Protein AF-A0A968TUA2-F1 (afdb_monomer_lite)

Sequence (88 aa):
MKSTKKSKKIEYGNVEAPEGFDDPKNHKVRVTMWLDGDLLAELRKRAGEVGAGYQTYTQKLLRDAVFESDSLAKRLERVEKALKIKIG

Structure (mmCIF, N/CA/C/O backbone):
data_AF-A0A968TUA2-F1
#
_entry.id   AF-A0A968TUA2-F1
#
loop_
_atom_site.group_PDB
_atom_site.id
_atom_site.type_symbol
_at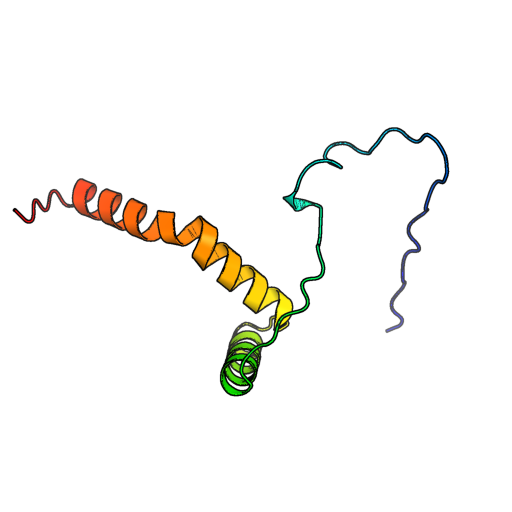om_site.label_atom_id
_atom_site.label_alt_id
_atom_site.label_comp_id
_atom_site.label_asym_id
_atom_site.label_entity_id
_atom_site.label_seq_id
_atom_site.pdbx_PDB_ins_code
_atom_site.Cartn_x
_atom_site.Cartn_y
_atom_site.Cartn_z
_atom_site.occupancy
_atom_site.B_iso_or_equiv
_atom_site.auth_seq_id
_atom_site.auth_comp_id
_atom_site.auth_asym_id
_atom_site.auth_atom_id
_atom_site.pdbx_PDB_model_num
ATOM 1 N N . MET A 1 1 ? -3.331 18.973 -24.439 1.00 44.47 1 MET A N 1
ATOM 2 C CA . MET A 1 1 ? -2.314 19.595 -23.555 1.00 44.47 1 MET A CA 1
ATOM 3 C C . MET A 1 1 ? -1.029 18.776 -23.637 1.00 44.47 1 MET A C 1
ATOM 5 O O . MET A 1 1 ? -1.082 17.584 -23.367 1.00 44.47 1 MET A O 1
ATOM 9 N N . LYS A 1 2 ? 0.095 19.357 -24.085 1.00 42.56 2 LYS A N 1
ATOM 10 C CA . LYS A 1 2 ? 1.392 18.654 -24.153 1.00 42.56 2 LYS A CA 1
ATOM 11 C C . LYS A 1 2 ? 2.072 18.727 -22.780 1.00 42.56 2 LYS A C 1
ATOM 13 O O . LYS A 1 2 ? 2.312 19.819 -22.280 1.00 42.56 2 LYS A O 1
ATOM 18 N N . SER A 1 3 ? 2.345 17.573 -22.171 1.00 48.00 3 SER A N 1
ATOM 19 C CA . SER A 1 3 ? 3.103 17.458 -20.919 1.00 48.00 3 SER A CA 1
ATOM 20 C C . SER A 1 3 ? 4.558 17.878 -21.154 1.00 48.00 3 SER A C 1
ATOM 22 O O . SER A 1 3 ? 5.270 17.260 -21.944 1.00 48.00 3 SER A O 1
ATOM 24 N N . THR A 1 4 ? 5.008 18.941 -20.489 1.00 51.84 4 THR A N 1
ATOM 25 C CA . THR A 1 4 ? 6.409 19.373 -20.470 1.00 51.84 4 THR A CA 1
ATOM 26 C C . THR A 1 4 ? 7.189 18.508 -19.482 1.00 51.84 4 THR A C 1
ATOM 28 O O . THR A 1 4 ? 7.253 18.774 -18.282 1.00 51.84 4 THR A O 1
ATOM 31 N N . LYS A 1 5 ? 7.789 17.422 -19.978 1.00 55.34 5 LYS A N 1
ATOM 32 C CA . LYS A 1 5 ? 8.653 16.551 -19.172 1.00 55.34 5 LYS A CA 1
ATOM 33 C C . LYS A 1 5 ? 9.983 17.268 -18.910 1.00 55.34 5 LYS A C 1
ATOM 35 O O . LYS A 1 5 ? 10.876 17.253 -19.750 1.00 55.34 5 LYS A O 1
ATOM 40 N N . LYS A 1 6 ? 10.099 17.926 -17.752 1.00 54.34 6 LYS A N 1
ATOM 41 C CA . LYS A 1 6 ? 11.336 18.570 -17.280 1.00 54.34 6 LYS A CA 1
ATOM 42 C C . LYS A 1 6 ? 12.413 17.485 -17.124 1.00 54.34 6 LYS A C 1
ATOM 44 O O . LYS A 1 6 ? 12.297 16.618 -16.258 1.00 54.34 6 LYS A O 1
ATOM 49 N N . SER A 1 7 ? 13.415 17.474 -18.000 1.00 60.06 7 SER A N 1
ATOM 50 C CA . SER A 1 7 ? 14.545 16.546 -17.917 1.00 60.06 7 SER A CA 1
ATOM 51 C C . SER A 1 7 ? 15.329 16.840 -16.640 1.00 60.06 7 SER A C 1
ATOM 53 O O . SER A 1 7 ? 15.828 17.953 -16.466 1.00 60.06 7 SER A O 1
ATOM 55 N N . LYS A 1 8 ? 15.414 15.871 -15.721 1.00 64.19 8 LYS A N 1
ATOM 56 C CA . LYS A 1 8 ? 16.287 15.989 -14.548 1.00 64.19 8 LYS A CA 1
ATOM 57 C C . LYS A 1 8 ? 17.728 16.106 -15.045 1.00 64.19 8 LYS A C 1
ATOM 59 O O . LYS A 1 8 ? 18.162 15.270 -15.833 1.00 64.19 8 LYS A O 1
ATOM 64 N N . LYS A 1 9 ? 18.437 17.150 -14.615 1.00 66.56 9 LYS A N 1
ATOM 65 C CA . LYS A 1 9 ? 19.868 17.320 -14.876 1.00 66.56 9 LYS A CA 1
ATOM 66 C C . LYS A 1 9 ? 20.594 16.264 -14.040 1.00 66.56 9 LYS A C 1
ATOM 68 O O . LYS A 1 9 ? 20.569 16.342 -12.817 1.00 66.56 9 LYS A O 1
ATOM 73 N N . ILE A 1 10 ? 21.102 15.222 -14.693 1.00 69.88 10 ILE A N 1
ATOM 74 C CA . ILE A 1 10 ? 21.883 14.170 -14.039 1.00 69.88 10 ILE A CA 1
ATOM 75 C C . ILE A 1 10 ? 23.335 14.632 -14.101 1.00 69.88 10 ILE A C 1
ATOM 77 O O . ILE A 1 10 ? 23.889 14.770 -15.190 1.00 69.88 10 ILE A O 1
ATOM 81 N N . GLU A 1 11 ? 23.913 14.946 -12.948 1.00 68.88 11 GLU A N 1
ATOM 82 C CA . GLU A 1 11 ? 25.324 15.306 -12.830 1.00 68.88 11 GLU A CA 1
ATOM 83 C C . GLU A 1 11 ? 26.113 14.026 -12.527 1.00 68.88 11 GLU A C 1
ATOM 85 O O . GLU A 1 11 ? 25.757 13.268 -11.627 1.00 68.88 11 GLU A O 1
ATOM 90 N N . TYR A 1 12 ? 27.130 13.739 -13.342 1.00 62.78 12 TYR A N 1
ATOM 91 C CA . TYR A 1 12 ? 27.966 12.542 -13.231 1.00 62.78 12 TYR A CA 1
ATOM 92 C C . TYR A 1 12 ? 29.328 12.931 -12.630 1.00 62.78 12 TYR A C 1
ATOM 94 O O . TYR A 1 12 ? 29.950 13.877 -13.110 1.00 62.78 12 TYR A O 1
ATOM 102 N N . GLY A 1 13 ? 29.795 12.215 -11.600 1.00 72.69 13 GLY A N 1
ATOM 103 C CA . GLY A 1 13 ? 31.070 12.467 -10.903 1.00 72.69 13 GLY A CA 1
ATOM 104 C C . GLY A 1 13 ? 31.010 12.126 -9.404 1.00 72.69 13 GLY A C 1
ATOM 105 O O . GLY A 1 13 ? 30.004 11.591 -8.944 1.00 72.69 13 GLY A O 1
ATOM 106 N N . ASN A 1 14 ? 32.061 12.461 -8.638 1.00 55.94 14 ASN A N 1
ATOM 107 C CA . ASN A 1 14 ? 32.042 12.464 -7.163 1.00 55.94 14 ASN A CA 1
ATOM 108 C C . ASN A 1 14 ? 31.252 13.685 -6.669 1.00 55.94 14 ASN A C 1
ATOM 110 O O . ASN A 1 14 ? 31.826 14.672 -6.215 1.00 55.94 14 ASN A O 1
ATOM 114 N N . VAL A 1 15 ? 29.937 13.650 -6.853 1.00 65.56 15 VAL A N 1
ATOM 115 C CA . VAL A 1 15 ? 29.026 14.674 -6.341 1.00 65.56 15 VAL A CA 1
ATOM 116 C C . VAL A 1 15 ? 28.659 14.285 -4.913 1.00 65.56 15 VAL A C 1
ATOM 118 O O . VAL A 1 15 ? 28.335 13.122 -4.664 1.00 65.56 15 VAL A O 1
ATOM 121 N N . GLU A 1 16 ? 28.728 15.232 -3.977 1.00 63.53 16 GLU A N 1
ATOM 122 C CA . GLU A 1 16 ? 28.247 15.009 -2.612 1.00 63.53 16 GLU A CA 1
ATOM 123 C C . GLU A 1 16 ? 26.783 14.565 -2.660 1.00 63.53 16 GLU A C 1
ATOM 125 O O . GLU A 1 16 ? 25.956 15.160 -3.361 1.00 63.53 16 GLU A O 1
ATOM 130 N N . ALA A 1 17 ? 26.477 13.465 -1.967 1.00 63.44 17 ALA A N 1
ATOM 131 C CA . ALA A 1 17 ? 25.129 12.929 -1.952 1.00 63.44 17 ALA A CA 1
ATOM 132 C C . ALA A 1 17 ? 24.181 14.009 -1.399 1.00 63.44 17 ALA A C 1
ATOM 134 O O . ALA A 1 17 ? 24.466 14.583 -0.346 1.00 63.44 17 ALA A O 1
ATOM 135 N N . PRO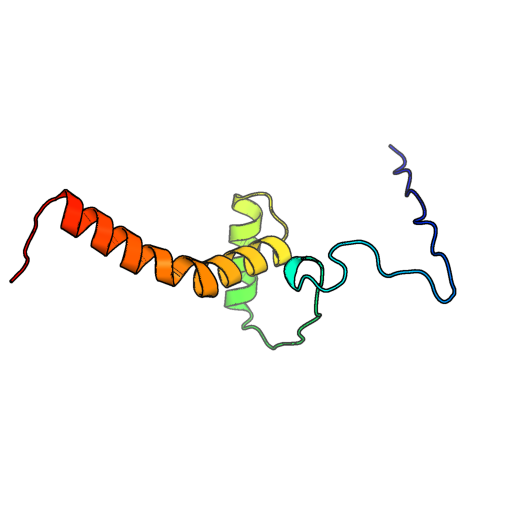 A 1 18 ? 23.074 14.321 -2.097 1.00 68.69 18 PRO A N 1
ATOM 136 C CA . PRO A 1 18 ? 22.133 15.325 -1.626 1.00 68.69 18 PRO A CA 1
ATOM 137 C C . PRO A 1 18 ? 21.606 14.951 -0.238 1.00 68.69 18 PRO A C 1
ATOM 139 O O . PRO A 1 18 ? 21.447 13.774 0.086 1.00 68.69 18 PRO A O 1
ATOM 142 N N . GLU A 1 19 ? 21.328 15.961 0.581 1.00 64.56 19 GLU A N 1
ATOM 143 C CA . GLU A 1 19 ? 20.893 15.780 1.965 1.00 64.56 19 GLU A CA 1
ATOM 144 C C . GLU A 1 19 ? 19.674 14.835 2.043 1.00 64.56 19 GLU A C 1
ATOM 146 O O . GLU A 1 19 ? 18.670 15.026 1.350 1.00 64.56 19 GLU A O 1
ATOM 151 N N . GLY A 1 20 ? 19.777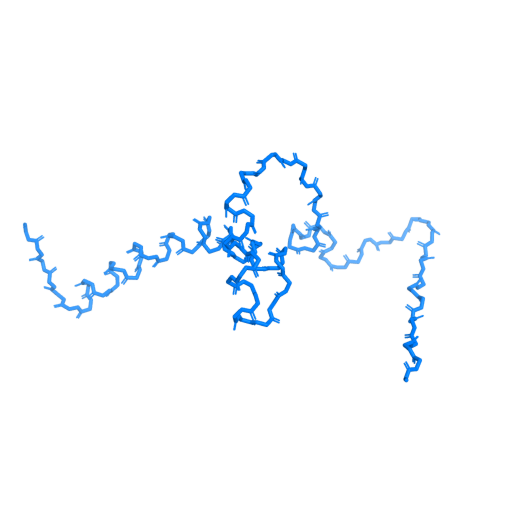 13.764 2.839 1.00 61.47 20 GLY A N 1
ATOM 152 C CA . GLY A 1 20 ? 18.738 12.731 2.945 1.00 61.47 20 GLY A CA 1
ATOM 153 C C . GLY A 1 20 ? 18.751 11.662 1.844 1.00 61.47 20 GLY A C 1
ATOM 154 O O . GLY A 1 20 ? 17.792 10.890 1.749 1.00 61.47 20 GLY A O 1
ATOM 155 N N . PHE A 1 21 ? 19.812 11.575 1.029 1.00 61.84 21 PHE A N 1
ATOM 156 C CA . PHE A 1 21 ? 20.006 10.475 0.076 1.00 61.84 21 PHE A CA 1
ATOM 157 C C . PHE A 1 21 ? 19.976 9.107 0.762 1.00 61.84 21 PHE A C 1
ATOM 159 O O . PHE A 1 21 ? 19.443 8.171 0.185 1.00 61.84 21 PHE A O 1
ATOM 166 N N . ASP A 1 22 ? 20.453 8.992 2.001 1.00 63.50 22 ASP A N 1
ATOM 167 C CA . ASP A 1 22 ? 20.435 7.734 2.756 1.00 63.50 22 ASP A CA 1
ATOM 168 C C . ASP A 1 22 ? 19.106 7.451 3.482 1.00 63.50 22 ASP A C 1
ATOM 170 O O . ASP A 1 22 ? 18.959 6.389 4.086 1.00 63.50 22 ASP A O 1
ATOM 174 N N . ASP A 1 23 ? 18.108 8.348 3.430 1.00 71.62 23 ASP A N 1
ATOM 175 C CA . ASP A 1 23 ? 16.813 8.092 4.074 1.00 71.62 23 ASP A CA 1
ATOM 176 C C . ASP A 1 23 ? 16.055 6.986 3.304 1.00 71.62 23 ASP A C 1
ATOM 178 O O . ASP A 1 23 ? 15.700 7.176 2.132 1.00 71.62 23 ASP A O 1
ATOM 182 N N . PRO A 1 24 ? 15.722 5.842 3.939 1.00 69.38 24 PRO A N 1
ATOM 183 C CA . PRO A 1 24 ? 14.977 4.749 3.311 1.00 69.38 24 PRO A CA 1
ATOM 184 C C . PRO A 1 24 ? 13.628 5.176 2.715 1.00 69.38 24 PRO A C 1
ATOM 186 O O . PRO A 1 24 ? 13.092 4.498 1.839 1.00 69.38 24 PRO A O 1
ATOM 189 N N . LYS A 1 25 ? 13.056 6.299 3.169 1.00 68.38 25 LYS A N 1
ATOM 190 C CA . LYS A 1 25 ? 11.804 6.861 2.638 1.00 68.38 25 LYS A CA 1
ATOM 191 C C . LYS A 1 25 ? 11.952 7.429 1.227 1.00 68.38 25 LYS A C 1
ATOM 193 O O . LYS A 1 25 ? 10.949 7.513 0.516 1.00 68.38 25 LYS A O 1
ATOM 198 N N . ASN A 1 26 ? 13.171 7.772 0.819 1.00 69.81 26 ASN A N 1
ATOM 199 C CA . ASN A 1 26 ? 13.474 8.336 -0.494 1.00 69.81 26 ASN A CA 1
ATOM 200 C C . ASN A 1 26 ? 13.782 7.263 -1.552 1.00 69.81 26 ASN A C 1
ATOM 202 O O . ASN A 1 26 ? 13.860 7.574 -2.743 1.00 69.81 26 ASN A O 1
ATOM 206 N N . HIS A 1 27 ? 13.859 5.990 -1.147 1.00 75.56 27 HIS A N 1
ATOM 207 C CA . HIS A 1 27 ? 14.153 4.861 -2.028 1.00 75.56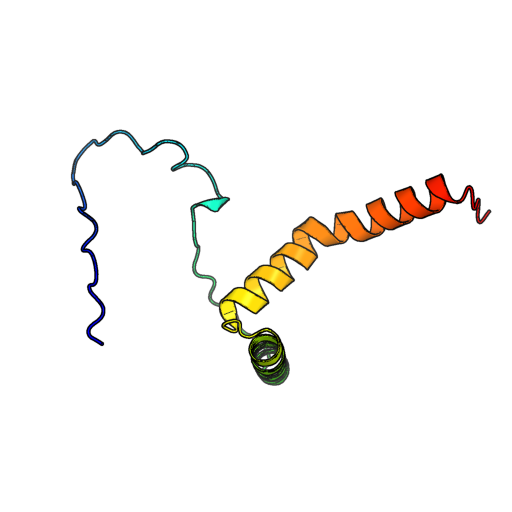 27 HIS A CA 1
ATOM 208 C C . HIS A 1 27 ? 12.906 4.047 -2.368 1.00 75.56 27 HIS A C 1
ATOM 210 O O . HIS A 1 27 ? 12.065 3.747 -1.521 1.00 75.56 27 HIS A O 1
ATOM 216 N N . LYS A 1 28 ? 12.791 3.640 -3.637 1.00 79.31 28 LYS A N 1
ATOM 217 C CA . LYS A 1 28 ? 11.780 2.677 -4.093 1.00 79.31 28 LYS A CA 1
ATOM 218 C C . LYS A 1 28 ? 12.472 1.418 -4.588 1.00 79.31 28 LYS A C 1
ATOM 220 O O . LYS A 1 28 ? 13.209 1.464 -5.568 1.00 79.31 28 LYS A O 1
ATOM 225 N N . VAL A 1 29 ? 12.176 0.292 -3.948 1.00 85.19 29 VAL A N 1
ATOM 226 C CA . VAL A 1 29 ? 12.663 -1.028 -4.359 1.00 85.19 29 VAL A CA 1
ATOM 227 C C . VAL A 1 29 ? 11.566 -1.744 -5.140 1.00 85.19 29 VAL A C 1
ATOM 229 O O . VAL A 1 29 ? 10.394 -1.706 -4.763 1.00 85.19 29 VAL A O 1
ATOM 232 N N . ARG A 1 30 ? 11.934 -2.389 -6.252 1.00 86.62 30 ARG A N 1
ATOM 233 C CA . ARG A 1 30 ? 11.018 -3.249 -7.004 1.00 86.62 30 ARG A CA 1
ATOM 234 C C . ARG A 1 30 ? 11.021 -4.635 -6.371 1.00 86.62 30 ARG A C 1
ATOM 236 O O . ARG A 1 30 ? 12.048 -5.303 -6.369 1.00 86.62 30 ARG A O 1
ATOM 243 N N . VAL A 1 31 ? 9.865 -5.059 -5.882 1.00 86.00 31 VAL A N 1
ATOM 244 C CA . VAL A 1 31 ? 9.647 -6.412 -5.367 1.00 86.00 31 VAL A CA 1
ATOM 245 C C . VAL A 1 31 ? 8.819 -7.175 -6.394 1.00 86.00 31 VAL A C 1
ATOM 247 O O . VAL A 1 31 ? 7.725 -6.740 -6.752 1.00 86.00 31 VAL A O 1
ATOM 250 N N . THR A 1 32 ? 9.353 -8.289 -6.890 1.00 93.31 32 THR A N 1
ATOM 251 C CA . THR A 1 32 ? 8.613 -9.221 -7.748 1.00 93.31 32 THR A CA 1
ATOM 252 C C . THR A 1 32 ? 8.043 -10.313 -6.856 1.00 93.31 32 THR A C 1
ATOM 254 O O . THR A 1 32 ? 8.800 -11.074 -6.262 1.00 93.31 32 THR A O 1
ATOM 257 N N . MET A 1 33 ? 6.719 -10.380 -6.746 1.00 90.44 33 MET A N 1
ATOM 258 C CA . MET A 1 33 ? 6.023 -11.387 -5.946 1.00 90.44 33 MET A CA 1
ATOM 259 C C . MET A 1 33 ? 4.791 -11.897 -6.686 1.00 90.44 33 MET A C 1
ATOM 261 O O . MET A 1 33 ? 4.213 -11.180 -7.506 1.00 90.44 33 MET A O 1
ATOM 265 N N . TRP A 1 34 ? 4.391 -13.125 -6.373 1.00 93.12 34 TRP A N 1
ATOM 266 C CA . TRP A 1 34 ? 3.114 -13.671 -6.811 1.00 93.12 34 TRP A CA 1
ATOM 267 C C . TRP A 1 34 ? 2.002 -13.116 -5.921 1.00 93.12 34 TRP A C 1
ATOM 269 O O . TRP A 1 34 ? 2.142 -13.068 -4.700 1.00 93.12 34 TRP A O 1
ATOM 279 N N . LEU A 1 35 ? 0.925 -12.656 -6.550 1.00 90.88 35 LEU A N 1
ATOM 280 C CA . LEU A 1 35 ? -0.303 -12.223 -5.893 1.00 90.88 35 LEU A CA 1
ATOM 281 C C . LEU A 1 35 ? -1.446 -13.023 -6.494 1.00 90.88 35 LEU A C 1
ATOM 283 O O . LEU A 1 35 ? -1.499 -13.184 -7.718 1.00 90.88 35 LEU A O 1
ATOM 287 N N . ASP A 1 36 ? -2.358 -13.471 -5.642 1.00 96.56 36 ASP A N 1
ATOM 288 C CA . ASP A 1 36 ? -3.557 -14.158 -6.096 1.00 96.56 36 ASP A CA 1
ATOM 289 C C . ASP A 1 36 ? -4.420 -13.223 -6.959 1.00 96.56 36 ASP A C 1
ATOM 291 O O . ASP A 1 36 ? -4.442 -11.994 -6.793 1.00 96.56 36 ASP A O 1
ATOM 295 N N . GLY A 1 37 ? -5.089 -13.806 -7.955 1.00 95.69 37 GLY A N 1
ATOM 296 C CA . GLY A 1 37 ? -5.821 -13.039 -8.966 1.00 95.69 37 GLY A CA 1
ATOM 297 C C . GLY A 1 37 ? -7.025 -12.286 -8.396 1.00 95.69 37 GLY A C 1
ATOM 298 O O . GLY A 1 37 ? -7.305 -11.161 -8.815 1.00 95.69 37 GLY A O 1
ATOM 299 N N . ASP A 1 38 ? -7.705 -12.881 -7.419 1.00 96.62 38 ASP A N 1
ATOM 300 C CA . ASP A 1 38 ? -8.821 -12.290 -6.680 1.00 96.62 38 ASP A CA 1
ATOM 301 C C . ASP A 1 38 ? -8.363 -11.107 -5.813 1.00 96.62 38 ASP A C 1
ATOM 303 O O . ASP A 1 38 ? -8.962 -10.030 -5.866 1.00 96.62 38 ASP A O 1
ATOM 307 N N . LEU A 1 39 ? -7.238 -11.253 -5.110 1.00 94.19 39 LEU A N 1
ATOM 308 C CA . LEU A 1 39 ? -6.622 -10.185 -4.332 1.00 94.19 39 LEU A CA 1
ATOM 309 C C . LEU A 1 39 ? -6.250 -8.994 -5.224 1.00 94.19 39 LEU A C 1
ATOM 311 O O . LEU A 1 39 ? -6.531 -7.842 -4.884 1.00 94.19 39 LEU A O 1
ATOM 315 N N . LEU A 1 40 ? -5.649 -9.248 -6.390 1.00 93.88 40 LEU A N 1
ATOM 316 C CA . LEU A 1 40 ? -5.309 -8.185 -7.337 1.00 93.88 40 LEU A CA 1
ATOM 317 C C . LEU A 1 40 ? -6.559 -7.467 -7.869 1.00 93.88 40 LEU A C 1
ATOM 319 O O . LEU A 1 40 ? -6.540 -6.241 -8.026 1.00 93.88 40 LEU A O 1
ATOM 323 N N . ALA A 1 41 ? -7.630 -8.209 -8.156 1.00 95.50 41 ALA A N 1
ATOM 324 C CA . ALA A 1 41 ? -8.894 -7.639 -8.612 1.00 95.50 41 ALA A CA 1
ATOM 325 C C . ALA A 1 41 ? -9.510 -6.719 -7.546 1.00 95.50 41 ALA A C 1
ATOM 327 O O . ALA A 1 41 ? -9.875 -5.580 -7.850 1.00 95.50 41 ALA A O 1
ATOM 328 N N . GLU A 1 42 ? -9.538 -7.166 -6.291 1.00 95.31 42 GLU A N 1
ATOM 329 C CA . GLU A 1 42 ? -10.077 -6.393 -5.172 1.00 95.31 42 GLU A CA 1
ATOM 330 C C . GLU A 1 42 ? -9.246 -5.131 -4.892 1.00 95.31 42 GLU A C 1
ATOM 332 O O . GLU A 1 42 ? -9.796 -4.039 -4.732 1.00 95.31 42 GLU A O 1
ATOM 337 N N . LEU A 1 43 ? -7.912 -5.234 -4.919 1.00 94.06 43 LEU A N 1
ATOM 338 C CA . LEU A 1 43 ? -7.022 -4.079 -4.757 1.00 94.06 43 LEU A CA 1
ATOM 339 C C . LEU A 1 43 ? -7.247 -3.025 -5.847 1.00 94.06 43 LEU A C 1
ATOM 341 O O . LEU A 1 43 ? -7.239 -1.831 -5.553 1.00 94.06 43 LEU A O 1
ATOM 345 N N . ARG A 1 44 ? -7.464 -3.442 -7.100 1.00 94.06 44 ARG A N 1
ATOM 346 C CA . ARG A 1 44 ? -7.765 -2.518 -8.207 1.00 94.06 44 ARG A CA 1
ATOM 347 C C . ARG A 1 44 ? -9.109 -1.830 -8.027 1.00 94.06 44 ARG A C 1
ATOM 349 O O . ARG A 1 44 ? -9.191 -0.624 -8.248 1.00 94.06 44 ARG A O 1
ATOM 356 N N . LYS A 1 45 ? -10.134 -2.580 -7.619 1.00 95.75 45 LYS A N 1
ATOM 357 C CA . LYS A 1 45 ? -11.470 -2.043 -7.355 1.00 95.75 45 LYS A CA 1
ATOM 358 C C . LYS A 1 45 ? -11.417 -0.970 -6.267 1.00 95.75 45 LYS A C 1
ATOM 360 O O . LYS A 1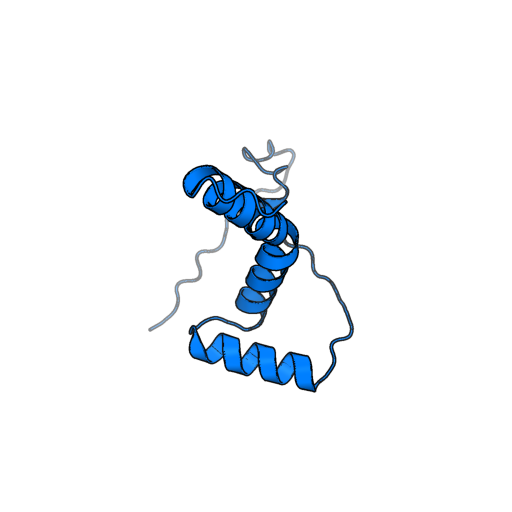 45 ? -11.786 0.173 -6.528 1.00 95.75 45 LYS A O 1
ATOM 365 N N . ARG A 1 46 ? -10.863 -1.304 -5.097 1.00 93.69 46 ARG A N 1
ATOM 366 C CA . ARG A 1 46 ? -10.737 -0.366 -3.969 1.00 93.69 46 ARG A CA 1
ATOM 367 C C . ARG A 1 46 ? -9.879 0.841 -4.314 1.00 93.69 46 ARG A C 1
ATOM 369 O O . ARG A 1 46 ? -10.223 1.955 -3.947 1.00 93.69 46 ARG A O 1
ATOM 376 N N . ALA A 1 47 ? -8.788 0.647 -5.054 1.00 93.94 47 ALA A N 1
ATOM 377 C CA . ALA A 1 47 ? -7.965 1.760 -5.515 1.00 93.94 47 ALA A CA 1
ATOM 378 C C . ALA A 1 47 ? -8.757 2.730 -6.412 1.00 93.94 47 ALA A C 1
ATOM 380 O O . ALA A 1 47 ? -8.609 3.943 -6.272 1.00 93.94 47 ALA A O 1
ATOM 381 N N . GLY A 1 48 ? -9.638 2.205 -7.271 1.00 92.44 48 GLY A N 1
ATOM 382 C CA . GLY A 1 48 ? -10.553 3.004 -8.086 1.00 92.44 48 GLY A CA 1
ATOM 383 C C . GLY A 1 48 ? -11.530 3.839 -7.255 1.00 92.44 48 GLY A C 1
ATOM 384 O O . GLY A 1 48 ? -11.725 5.013 -7.557 1.00 92.44 48 GLY A O 1
ATOM 385 N N . GLU A 1 49 ? -12.077 3.278 -6.175 1.00 93.38 49 GLU A N 1
ATOM 386 C CA . GLU A 1 49 ? -13.011 3.974 -5.274 1.00 93.38 49 GLU A CA 1
ATOM 387 C C . GLU A 1 49 ? -12.372 5.191 -4.582 1.00 93.38 49 GLU A C 1
ATOM 389 O O . GLU A 1 49 ? -13.027 6.216 -4.407 1.00 93.38 49 GLU A O 1
ATOM 394 N N . VAL A 1 50 ? -11.080 5.117 -4.240 1.00 90.38 50 VAL A N 1
ATOM 395 C CA . VAL A 1 50 ? -10.322 6.244 -3.656 1.00 90.38 50 VAL A CA 1
ATOM 396 C C . VAL A 1 50 ? -9.566 7.090 -4.688 1.00 90.38 50 VAL A C 1
ATOM 398 O O . VAL A 1 50 ? -8.788 7.966 -4.310 1.00 90.38 50 VAL A O 1
ATOM 401 N N . GLY A 1 51 ? -9.764 6.850 -5.988 1.00 90.25 51 GLY A N 1
ATOM 402 C CA . GLY A 1 51 ? -9.107 7.614 -7.054 1.00 90.25 51 GLY A CA 1
ATOM 403 C C . GLY A 1 51 ? -7.579 7.469 -7.079 1.00 90.25 51 GLY A C 1
ATOM 404 O O . GLY A 1 51 ? -6.876 8.370 -7.539 1.00 90.25 51 GLY A O 1
ATOM 405 N N . ALA A 1 52 ? -7.046 6.354 -6.575 1.00 89.25 52 ALA A N 1
ATOM 406 C CA . ALA A 1 52 ? -5.616 6.072 -6.515 1.00 89.25 52 ALA A CA 1
ATOM 407 C C . ALA A 1 52 ? -5.217 4.959 -7.497 1.00 89.25 52 ALA A C 1
ATOM 409 O O . ALA A 1 52 ? -5.998 4.074 -7.836 1.00 89.25 52 ALA A O 1
ATOM 410 N N . GLY A 1 53 ? -3.956 4.955 -7.937 1.00 91.31 53 GLY A N 1
ATOM 411 C CA . GLY A 1 53 ? -3.405 3.807 -8.661 1.00 91.31 53 GLY A CA 1
ATOM 412 C C . GLY A 1 53 ? -3.257 2.595 -7.736 1.00 91.31 53 GLY A C 1
ATOM 413 O O . GLY A 1 53 ? -2.883 2.760 -6.573 1.00 91.31 53 GLY A O 1
ATOM 414 N N . TYR A 1 54 ? -3.482 1.379 -8.252 1.00 91.19 54 TYR A N 1
ATOM 415 C CA . TYR A 1 54 ? -3.447 0.155 -7.435 1.00 91.19 54 TYR A CA 1
ATOM 416 C C . TYR A 1 54 ? -2.135 0.006 -6.648 1.00 91.19 54 TYR A C 1
ATOM 418 O O . TYR A 1 54 ? -2.171 -0.320 -5.473 1.00 91.19 54 TYR A O 1
ATOM 426 N N . GLN A 1 55 ? -0.982 0.337 -7.245 1.00 89.69 55 GLN A N 1
ATOM 427 C CA . GLN A 1 55 ? 0.317 0.259 -6.561 1.00 89.69 55 GLN A CA 1
ATOM 428 C C . GLN A 1 55 ? 0.418 1.229 -5.381 1.00 89.69 55 GLN A C 1
ATOM 430 O O . GLN A 1 55 ? 0.912 0.856 -4.321 1.00 89.69 55 GLN A O 1
ATOM 435 N N . THR A 1 56 ? -0.059 2.465 -5.552 1.00 91.25 56 THR A N 1
ATOM 436 C CA . THR A 1 56 ? -0.082 3.473 -4.484 1.00 91.25 56 THR A CA 1
ATOM 437 C C . THR A 1 56 ? -1.001 3.026 -3.354 1.00 91.25 56 THR A C 1
ATOM 439 O O . THR A 1 56 ? -0.635 3.127 -2.185 1.00 91.25 56 THR A O 1
ATOM 442 N N . TYR A 1 57 ? -2.170 2.487 -3.706 1.00 93.12 57 TYR A N 1
ATOM 443 C CA . TYR A 1 57 ? -3.125 1.951 -2.745 1.00 93.12 57 TYR A CA 1
ATOM 444 C C . TYR A 1 57 ? -2.540 0.765 -1.969 1.00 93.12 57 TYR A C 1
ATOM 446 O O . TYR A 1 57 ? -2.538 0.779 -0.742 1.00 93.12 57 TYR A O 1
ATOM 454 N N . THR A 1 58 ? -1.954 -0.214 -2.662 1.00 92.12 58 THR A N 1
ATOM 455 C CA . THR A 1 58 ? -1.285 -1.362 -2.038 1.00 92.12 58 THR A CA 1
ATOM 456 C C . THR A 1 58 ? -0.129 -0.922 -1.142 1.00 92.12 58 THR A C 1
ATOM 458 O O . THR A 1 58 ? -0.006 -1.421 -0.030 1.00 92.12 58 THR A O 1
ATOM 461 N N . GLN A 1 59 ? 0.698 0.036 -1.573 1.00 90.69 59 GLN A N 1
ATOM 462 C CA . GLN A 1 59 ? 1.796 0.548 -0.752 1.00 90.69 59 GLN A CA 1
ATOM 463 C C . GLN A 1 59 ? 1.289 1.211 0.533 1.00 90.69 59 GLN A C 1
ATOM 465 O O . GLN A 1 59 ? 1.887 1.011 1.588 1.00 90.69 59 GLN A O 1
ATOM 470 N N . LYS A 1 60 ? 0.201 1.986 0.450 1.00 89.94 60 LYS A N 1
ATOM 471 C CA . LYS A 1 60 ? -0.453 2.556 1.629 1.00 89.94 60 LYS A CA 1
ATOM 472 C C . LYS A 1 60 ? -0.940 1.444 2.556 1.00 89.94 60 LYS A C 1
ATOM 474 O O . LYS A 1 60 ? -0.558 1.425 3.711 1.00 89.94 60 LYS A O 1
ATOM 479 N N . LEU A 1 61 ? -1.676 0.470 2.028 1.00 90.62 61 LEU A N 1
ATOM 480 C CA . LEU A 1 61 ? -2.242 -0.627 2.814 1.00 90.62 61 LEU A CA 1
ATOM 481 C C . LEU A 1 61 ? -1.156 -1.459 3.518 1.00 90.62 61 LEU A C 1
ATOM 483 O O . LEU A 1 61 ? -1.302 -1.803 4.685 1.00 90.62 61 LEU A O 1
ATOM 487 N N . LEU A 1 62 ? -0.029 -1.713 2.845 1.00 89.94 62 LEU A N 1
ATOM 488 C CA . LEU A 1 62 ? 1.141 -2.359 3.448 1.00 89.94 62 LEU A CA 1
ATOM 489 C C . LEU A 1 62 ? 1.793 -1.492 4.529 1.00 89.94 62 LEU A C 1
ATOM 491 O O . LEU A 1 62 ? 2.189 -2.016 5.565 1.00 89.94 62 LEU A O 1
ATOM 495 N N . ARG A 1 63 ? 1.912 -0.174 4.318 1.00 87.94 63 ARG A N 1
ATOM 496 C CA . ARG A 1 63 ? 2.433 0.735 5.350 1.00 87.94 63 ARG A CA 1
ATOM 497 C C . ARG A 1 63 ? 1.521 0.769 6.567 1.00 87.94 63 ARG A C 1
ATOM 499 O O . ARG A 1 63 ? 2.026 0.661 7.677 1.00 87.94 63 ARG A O 1
ATOM 506 N N . ASP A 1 64 ? 0.217 0.862 6.352 1.00 86.56 64 ASP A N 1
ATOM 507 C CA . ASP A 1 64 ? -0.776 0.885 7.418 1.00 86.56 64 ASP A CA 1
ATOM 508 C C . ASP A 1 64 ? -0.721 -0.442 8.199 1.00 86.56 64 ASP A C 1
ATOM 510 O O . ASP A 1 64 ? -0.653 -0.450 9.425 1.00 86.56 64 ASP A O 1
ATOM 514 N N . ALA A 1 65 ? -0.627 -1.580 7.506 1.00 86.75 65 ALA A N 1
ATOM 515 C CA . ALA A 1 65 ? -0.532 -2.896 8.137 1.00 86.75 65 ALA A CA 1
ATOM 516 C C . ALA A 1 65 ? 0.784 -3.129 8.904 1.00 86.75 65 ALA A C 1
ATOM 518 O O . ALA A 1 65 ? 0.772 -3.799 9.934 1.00 86.75 65 ALA A O 1
ATOM 519 N N . VAL A 1 66 ? 1.914 -2.602 8.425 1.00 85.31 66 VAL A N 1
ATOM 520 C CA . VAL A 1 66 ? 3.238 -2.835 9.037 1.00 85.31 66 VAL A CA 1
ATOM 521 C C . VAL A 1 66 ? 3.573 -1.802 10.116 1.00 85.31 66 VAL A C 1
ATOM 523 O O . VAL A 1 66 ? 4.181 -2.150 11.122 1.00 85.31 66 VAL A O 1
ATOM 526 N N . PHE A 1 67 ? 3.197 -0.537 9.921 1.00 81.12 67 PHE A N 1
ATOM 527 C CA . PHE A 1 67 ? 3.591 0.573 10.795 1.00 81.12 67 PHE A CA 1
ATOM 528 C C . PHE A 1 67 ? 2.427 1.172 11.593 1.00 81.12 67 PHE A C 1
ATOM 530 O O . PHE A 1 67 ? 2.660 1.721 12.669 1.00 81.12 67 PHE A O 1
ATOM 537 N N . GLU A 1 68 ? 1.184 1.085 11.105 1.00 71.12 68 GLU A N 1
ATOM 538 C CA . GLU A 1 68 ? 0.010 1.641 11.797 1.00 71.12 68 GLU A CA 1
ATOM 539 C C . GLU A 1 68 ? -0.857 0.594 12.515 1.00 71.12 68 GLU A C 1
ATOM 541 O O . GLU A 1 68 ? -1.711 0.979 13.317 1.00 71.12 68 GLU A O 1
ATOM 546 N N . SER A 1 69 ? -0.629 -0.708 12.321 1.00 58.22 69 SER A N 1
ATOM 547 C CA . SER A 1 69 ? -1.257 -1.777 13.120 1.00 58.22 69 SER A CA 1
ATOM 548 C C . SER A 1 69 ? -0.884 -1.666 14.601 1.00 58.22 69 SER A C 1
ATOM 550 O O . SER A 1 69 ? -1.739 -1.792 15.477 1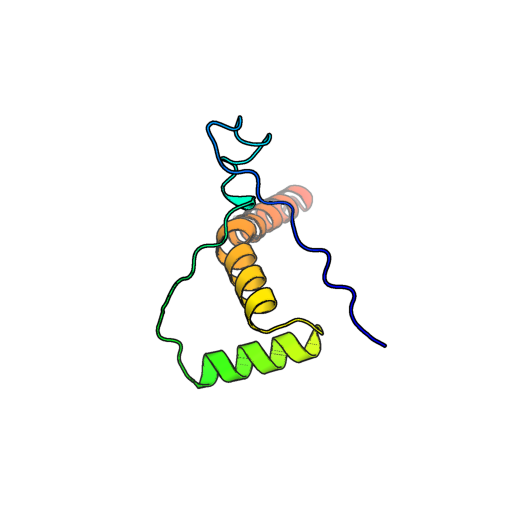.00 58.22 69 SER A O 1
ATOM 552 N N . ASP A 1 70 ? 0.353 -1.254 14.867 1.00 55.44 70 ASP A N 1
ATOM 553 C CA . ASP A 1 70 ? 0.849 -0.830 16.175 1.00 55.44 70 ASP A CA 1
ATOM 554 C C . ASP A 1 70 ? 0.037 0.344 16.754 1.00 55.44 70 ASP A C 1
ATOM 556 O O . ASP A 1 70 ? -0.105 0.496 17.968 1.00 55.44 70 ASP A O 1
ATOM 560 N N . SER A 1 71 ? -0.537 1.186 15.886 1.00 60.09 71 SER A N 1
ATOM 561 C CA . SER A 1 71 ? -1.372 2.316 16.286 1.00 60.09 71 SER A CA 1
ATOM 562 C C . SER A 1 71 ? -2.770 1.888 16.711 1.00 60.09 71 SER A C 1
ATOM 564 O O . SER A 1 71 ? -3.354 2.597 17.512 1.00 60.09 71 SER A O 1
ATOM 566 N N . LEU A 1 72 ? -3.320 0.766 16.232 1.00 63.53 72 LEU A N 1
ATOM 567 C CA . LEU A 1 72 ? -4.649 0.308 16.650 1.00 63.53 72 LEU A CA 1
ATOM 568 C C . LEU A 1 72 ? -4.615 -0.183 18.096 1.00 63.53 72 LEU A C 1
ATOM 570 O O . LEU A 1 72 ? -5.422 0.285 18.890 1.00 63.53 72 LEU A O 1
ATOM 574 N N . ALA A 1 73 ? -3.626 -1.006 18.457 1.00 66.75 73 ALA A N 1
ATOM 575 C CA . ALA A 1 73 ? -3.378 -1.402 19.844 1.00 66.75 73 ALA A CA 1
ATOM 576 C C . ALA A 1 73 ? -3.075 -0.178 20.724 1.00 66.75 73 ALA A C 1
ATOM 578 O O . ALA A 1 73 ? -3.742 0.041 21.728 1.00 66.75 73 ALA A O 1
ATOM 579 N N . LYS A 1 74 ? -2.172 0.713 20.289 1.00 66.88 74 LYS A N 1
ATOM 580 C CA . LYS A 1 74 ? -1.860 1.954 21.025 1.00 66.88 74 LYS A CA 1
ATOM 581 C C . LYS A 1 74 ? -3.042 2.932 21.099 1.00 66.88 74 LYS A C 1
ATOM 583 O O . LYS A 1 74 ? -3.135 3.711 22.044 1.00 66.88 74 LYS A O 1
ATOM 588 N N . ARG A 1 75 ? -3.937 2.959 20.106 1.00 66.12 75 ARG A N 1
ATOM 589 C CA . ARG A 1 75 ? -5.172 3.766 20.114 1.00 66.12 75 ARG A CA 1
ATOM 590 C C . ARG A 1 75 ? -6.197 3.145 21.044 1.00 66.12 75 ARG A C 1
ATOM 592 O O . ARG A 1 75 ? -6.831 3.902 21.767 1.00 66.12 75 ARG A O 1
ATOM 599 N N . LEU A 1 76 ? -6.328 1.820 21.049 1.00 72.19 76 LEU A N 1
ATOM 600 C CA . LEU A 1 76 ? -7.193 1.094 21.970 1.00 72.19 76 LEU A CA 1
ATOM 601 C C . LEU A 1 76 ? -6.729 1.327 23.409 1.00 72.19 76 LEU A C 1
ATOM 603 O O . LEU A 1 76 ? -7.513 1.832 24.196 1.00 72.19 76 LEU A O 1
ATOM 607 N N . GLU A 1 77 ? -5.436 1.165 23.700 1.00 73.00 77 GLU A N 1
ATOM 608 C CA . GLU A 1 77 ? -4.846 1.483 25.008 1.00 73.00 77 GLU A CA 1
ATOM 609 C C . GLU A 1 77 ? -5.100 2.940 25.425 1.00 73.00 77 GLU A C 1
ATOM 611 O O . GLU A 1 77 ? -5.421 3.221 26.579 1.00 73.00 77 GLU A O 1
ATOM 616 N N . ARG A 1 78 ? -4.975 3.907 24.501 1.00 73.00 78 ARG A N 1
ATOM 617 C CA . ARG A 1 78 ? -5.290 5.318 24.793 1.00 73.00 78 ARG A CA 1
ATOM 618 C C . ARG A 1 78 ? -6.771 5.524 25.090 1.00 73.00 78 ARG A C 1
ATOM 620 O O . ARG A 1 78 ? -7.090 6.299 25.987 1.00 73.00 78 ARG A O 1
ATOM 627 N N . VAL A 1 79 ? -7.654 4.871 24.342 1.00 78.12 79 VAL A N 1
ATOM 628 C CA . VAL A 1 79 ? -9.109 4.952 24.519 1.00 78.12 79 VAL A CA 1
ATOM 629 C C . VAL A 1 79 ? -9.528 4.274 25.828 1.00 78.12 79 VAL A C 1
ATOM 631 O O . VAL A 1 79 ? -10.268 4.873 26.601 1.00 78.12 79 VAL A O 1
ATOM 634 N N . GLU A 1 80 ? -8.986 3.100 26.145 1.00 76.38 80 GLU A N 1
ATOM 635 C CA . GLU A 1 80 ? -9.189 2.374 27.405 1.00 76.38 80 GLU A CA 1
ATOM 636 C C . GLU A 1 80 ? -8.691 3.185 28.607 1.00 76.38 80 GLU A C 1
ATOM 638 O O . GLU A 1 80 ? -9.402 3.339 29.605 1.00 76.38 80 GLU A O 1
ATOM 643 N N . LYS A 1 81 ? -7.507 3.799 28.486 1.00 77.06 81 LYS A N 1
ATOM 644 C CA . LYS A 1 81 ? -6.942 4.688 29.510 1.00 77.06 81 LYS A CA 1
ATOM 645 C C . LYS A 1 81 ? -7.765 5.966 29.687 1.00 77.06 81 LYS A C 1
ATOM 647 O O . LYS A 1 81 ? -7.945 6.411 30.820 1.00 77.06 81 LYS A O 1
ATOM 652 N N . ALA A 1 82 ? -8.274 6.549 28.600 1.00 72.31 82 ALA A N 1
ATOM 653 C CA . ALA A 1 82 ? -9.123 7.741 28.637 1.00 72.31 82 ALA A CA 1
ATOM 654 C C . ALA A 1 82 ? -10.512 7.453 29.226 1.00 72.31 82 ALA A C 1
ATOM 656 O O . ALA A 1 82 ? -11.056 8.289 29.945 1.00 72.31 82 ALA A O 1
ATOM 657 N N . LEU A 1 83 ? -11.063 6.264 28.971 1.00 79.62 83 LEU A N 1
ATOM 658 C CA . LEU A 1 83 ? -12.375 5.847 29.467 1.00 79.62 83 LEU A CA 1
ATOM 659 C C . LEU A 1 83 ? -12.319 5.186 30.858 1.00 79.62 83 LEU A C 1
ATOM 661 O O . LEU A 1 83 ? -13.370 4.904 31.428 1.00 79.62 83 LEU A O 1
ATOM 665 N N . LYS A 1 84 ? -11.122 4.959 31.430 1.00 70.75 84 LYS A N 1
ATOM 666 C CA . LYS A 1 84 ? -10.899 4.248 32.711 1.00 70.75 84 LYS A CA 1
ATOM 667 C C . LYS A 1 84 ? -11.604 2.887 32.784 1.00 70.75 84 LYS A C 1
ATOM 669 O O . LYS A 1 84 ? -11.928 2.413 33.874 1.00 70.75 84 LYS A O 1
ATOM 674 N N . ILE A 1 85 ? -11.841 2.245 31.645 1.00 63.25 85 ILE A N 1
ATOM 675 C CA . ILE A 1 85 ? -12.487 0.937 31.618 1.00 63.25 85 ILE A CA 1
ATOM 676 C C . ILE A 1 85 ? -11.396 -0.084 31.937 1.00 63.25 85 ILE A C 1
ATOM 678 O O . ILE A 1 85 ? -10.685 -0.555 31.057 1.00 63.25 85 ILE A O 1
ATOM 682 N N . LYS A 1 86 ? -11.235 -0.406 33.224 1.00 50.75 86 LYS A N 1
ATOM 683 C CA . LYS A 1 86 ? -10.640 -1.683 33.622 1.00 50.75 86 LYS A CA 1
ATOM 684 C C . LYS A 1 86 ? -11.655 -2.759 33.255 1.00 50.75 86 LYS A C 1
ATOM 686 O O . LYS A 1 86 ? -12.592 -2.990 34.015 1.00 50.75 86 LYS A O 1
ATOM 691 N N . ILE A 1 87 ? -11.489 -3.388 32.098 1.00 56.25 87 ILE A N 1
ATOM 692 C CA . ILE A 1 87 ? -12.019 -4.739 31.931 1.00 56.25 87 ILE A CA 1
ATOM 693 C C . ILE A 1 87 ? -11.029 -5.619 32.689 1.00 56.25 87 ILE A C 1
ATOM 695 O O . ILE A 1 87 ? -9.884 -5.773 32.268 1.00 56.25 87 ILE A O 1
ATOM 699 N N . GLY A 1 88 ? -11.430 -5.996 33.904 1.00 50.94 88 GLY A N 1
ATOM 700 C CA . GLY A 1 88 ? -10.718 -6.974 34.723 1.00 50.94 88 GLY A CA 1
ATOM 701 C C . GLY A 1 88 ? -10.827 -8.372 34.143 1.00 50.94 88 GLY A C 1
ATOM 702 O O . GLY A 1 88 ? -11.785 -8.615 33.374 1.00 50.94 88 GLY A O 1
#

Radius of gyration: 20.88 Å; chains: 1; bounding box: 45×34×59 Å

Foldseek 3Di:
DDDDPDDPDDDDDPDDQPPCNVPPVVDDDDDDDDDDPVRQVVLCVVCVVVVHHSVVSVVVVVCCVPPVVVVVVVVVVVVCVVVVDPPD

Secondary structure (DSSP, 8-state):
------------SSPPPPTTTT-GGG----------HHHHHHHHHHHHHTT--HHHHHHHHHHIIIIIHHHHHHHHHHHHHHHT----

pLDDT: mean 76.41, std 14.98, range [42.56, 96.62]